Protein AF-A0A1E3LHF9-F1 (afdb_monomer_lite)

Foldseek 3Di:
DDDDDDDPPPDDPQAFDDQPQWTWGWDDDPPDPFIKIFIDHPRHGLDIDRDDDHNVNNVVSNVVSVVVVVVVVVVVVVVVVVVVVVVVVVVVVVVVVVVVVVVVVVVVD

Secondary structure (DSSP, 8-state):
-------SSS----PPEEETTEEEEEEPPTT-SS-EEEEEETTEEEEEESSPPPHHHHHHHHHHHHHHHHHHHHHHHHHHHHHHHHHHHHHHHHHHHHHHHHHHHHS--

pLDDT: mean 84.98, std 14.03, range [45.56, 96.38]

Sequence (109 aa):
MTFATYDPIQQRPTGPTNVGKYVVRGARRPGMPLPIYTISLNGEIVGTQVSQPSKSDCDAALKRHRALNAVHAAKQAAIKSKAAASDAKARATRAKRKAANSGTAQEAA

Radius of gyration: 28.9 Å; chains: 1; bounding box: 59×31×93 Å

Structure (mmCIF, N/CA/C/O backbone):
data_AF-A0A1E3LHF9-F1
#
_entry.id   AF-A0A1E3LHF9-F1
#
loop_
_atom_site.group_PDB
_atom_site.id
_atom_site.type_symbol
_atom_site.label_atom_id
_atom_site.label_alt_id
_atom_site.label_comp_id
_atom_site.label_asym_id
_atom_site.label_entity_id
_atom_site.label_seq_id
_atom_site.pdbx_PDB_ins_code
_atom_site.Cartn_x
_atom_site.Cartn_y
_atom_site.Cartn_z
_atom_site.occupancy
_atom_site.B_iso_or_equiv
_atom_site.auth_seq_id
_atom_site.auth_comp_id
_atom_site.auth_asym_id
_atom_site.auth_atom_id
_atom_site.pdbx_PDB_model_num
ATOM 1 N N . MET A 1 1 ? 15.828 2.887 -49.351 1.00 45.56 1 MET A N 1
ATOM 2 C CA . MET A 1 1 ? 16.434 2.906 -48.003 1.00 45.56 1 MET A CA 1
ATOM 3 C C . MET A 1 1 ? 15.813 4.085 -47.272 1.00 45.56 1 MET A C 1
ATOM 5 O O . MET A 1 1 ? 16.063 5.218 -47.655 1.00 45.56 1 MET A O 1
ATOM 9 N N . THR A 1 2 ? 14.872 3.831 -46.365 1.00 54.03 2 THR A N 1
ATOM 10 C CA . THR A 1 2 ? 14.035 4.877 -45.755 1.00 54.03 2 THR A CA 1
ATOM 11 C C . THR A 1 2 ? 14.675 5.297 -44.438 1.00 54.03 2 THR A C 1
ATOM 13 O O . THR A 1 2 ? 14.720 4.510 -43.497 1.00 54.03 2 THR A O 1
ATOM 16 N N . PHE A 1 3 ? 15.217 6.510 -44.377 1.00 57.62 3 PHE A N 1
ATOM 17 C CA . PHE A 1 3 ? 15.751 7.067 -43.138 1.00 57.62 3 PHE A CA 1
ATOM 18 C C . PHE A 1 3 ? 14.584 7.650 -42.344 1.00 57.62 3 PHE A C 1
ATOM 20 O O . PHE A 1 3 ? 13.978 8.632 -42.763 1.00 57.62 3 PHE A O 1
ATOM 27 N N . ALA A 1 4 ? 14.229 7.017 -41.226 1.00 61.88 4 ALA A N 1
ATOM 28 C CA . ALA A 1 4 ? 13.276 7.601 -40.295 1.00 61.88 4 ALA A CA 1
ATOM 29 C C . ALA A 1 4 ? 13.949 8.797 -39.608 1.00 61.88 4 ALA A C 1
ATOM 31 O O . ALA A 1 4 ? 14.925 8.630 -38.874 1.00 61.88 4 ALA A O 1
ATOM 32 N N . THR A 1 5 ? 13.454 10.003 -39.872 1.00 63.09 5 THR A N 1
ATOM 33 C CA . THR A 1 5 ? 13.888 11.227 -39.201 1.00 63.09 5 THR A CA 1
ATOM 34 C C . THR A 1 5 ? 13.536 11.116 -37.717 1.00 63.09 5 THR A C 1
ATOM 36 O O . THR A 1 5 ? 12.366 11.051 -37.347 1.00 63.09 5 THR A O 1
ATOM 39 N N . TYR A 1 6 ? 14.557 11.023 -36.864 1.00 58.81 6 TYR A N 1
ATOM 40 C CA . TYR A 1 6 ? 14.396 10.945 -35.414 1.00 58.81 6 TYR A CA 1
ATOM 41 C C . TYR A 1 6 ? 13.966 12.312 -34.870 1.00 58.81 6 TYR A C 1
ATOM 43 O O . TYR A 1 6 ? 14.768 13.244 -34.868 1.00 58.81 6 TYR A O 1
ATOM 51 N N . ASP A 1 7 ? 12.720 12.430 -34.407 1.00 67.06 7 ASP A N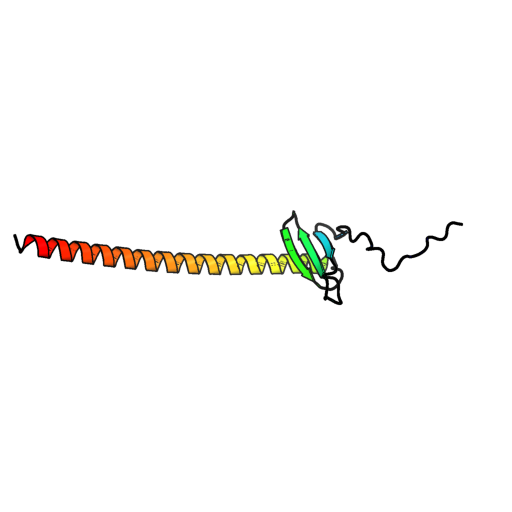 1
ATOM 52 C CA . ASP A 1 7 ? 12.239 13.610 -33.685 1.00 67.06 7 ASP A CA 1
ATOM 53 C C . ASP A 1 7 ? 12.453 13.416 -32.167 1.00 67.06 7 ASP A C 1
ATOM 55 O O . ASP A 1 7 ? 11.781 12.585 -31.549 1.00 67.06 7 ASP A O 1
ATOM 59 N N . PRO A 1 8 ? 13.387 14.151 -31.536 1.00 60.03 8 PRO A N 1
ATOM 60 C CA . PRO A 1 8 ? 13.656 14.044 -30.103 1.00 60.03 8 PRO A CA 1
ATOM 61 C C . PRO A 1 8 ? 12.544 14.632 -29.217 1.00 60.03 8 PRO A C 1
ATOM 63 O O . PRO A 1 8 ? 12.562 14.400 -28.006 1.00 60.03 8 PRO A O 1
ATOM 66 N N . ILE A 1 9 ? 11.601 15.392 -29.787 1.00 63.31 9 ILE A N 1
ATOM 67 C CA . ILE A 1 9 ? 10.478 16.023 -29.078 1.00 63.31 9 ILE A CA 1
ATOM 68 C C . ILE A 1 9 ? 9.233 15.132 -29.123 1.00 63.31 9 ILE A C 1
ATOM 70 O O . ILE A 1 9 ? 8.399 15.207 -28.215 1.00 63.31 9 ILE A O 1
ATOM 74 N N . GLN A 1 10 ? 9.114 14.245 -30.119 1.00 57.72 10 GLN A N 1
ATOM 75 C CA . GLN A 1 10 ? 8.033 13.266 -30.143 1.00 57.72 10 GLN A CA 1
ATOM 76 C C . GLN A 1 10 ? 8.051 12.435 -28.856 1.00 57.72 10 GLN A C 1
ATOM 78 O O . GLN A 1 10 ? 9.010 11.719 -28.549 1.00 57.72 10 GLN A O 1
ATOM 83 N N . GLN A 1 11 ? 6.956 12.527 -28.093 1.00 55.06 11 GLN A N 1
ATOM 84 C CA . GLN A 1 11 ? 6.715 11.648 -26.960 1.00 55.06 11 GLN A CA 1
ATOM 85 C C . GLN A 1 11 ? 6.755 10.213 -27.475 1.00 55.06 11 GLN A C 1
ATOM 87 O O . GLN A 1 11 ? 5.827 9.751 -28.139 1.00 55.06 11 GLN A O 1
ATOM 92 N N . ARG A 1 12 ? 7.848 9.502 -27.174 1.00 56.81 12 ARG A N 1
ATOM 93 C CA . ARG A 1 12 ? 7.910 8.059 -27.397 1.00 56.81 12 ARG A CA 1
ATOM 94 C C . ARG A 1 12 ? 6.661 7.447 -26.765 1.00 56.81 12 ARG A C 1
ATOM 96 O O . ARG A 1 12 ? 6.339 7.840 -25.641 1.00 56.81 12 ARG A O 1
ATOM 103 N N . PRO A 1 13 ? 5.987 6.494 -27.425 1.00 53.78 13 PRO A N 1
ATOM 104 C CA . PRO A 1 13 ? 4.900 5.765 -26.799 1.00 53.78 13 PRO A CA 1
ATOM 105 C C . PRO A 1 13 ? 5.462 5.042 -25.571 1.00 53.78 13 PRO A C 1
ATOM 107 O O . PRO A 1 13 ? 6.033 3.959 -25.666 1.00 53.78 13 PRO A O 1
ATOM 110 N N . THR A 1 14 ? 5.337 5.661 -24.395 1.00 61.47 14 THR A N 1
ATOM 111 C CA . THR A 1 14 ? 5.626 5.054 -23.095 1.00 61.47 14 THR A CA 1
ATOM 112 C C . THR A 1 14 ? 4.446 4.162 -22.744 1.00 61.47 14 THR A C 1
ATOM 114 O O . THR A 1 14 ? 3.696 4.410 -21.798 1.00 61.47 14 THR A O 1
ATOM 117 N N . GLY A 1 15 ? 4.222 3.164 -23.597 1.00 66.56 15 GLY A N 1
ATOM 118 C CA . GLY A 1 15 ? 3.224 2.141 -23.372 1.00 66.56 15 GLY A CA 1
ATOM 119 C C . GLY A 1 15 ? 3.551 1.367 -22.094 1.00 66.56 15 GLY A C 1
ATOM 120 O O . GLY A 1 15 ? 4.710 1.321 -21.672 1.00 66.56 15 GLY A O 1
ATOM 121 N N . PRO A 1 16 ? 2.542 0.772 -21.445 1.00 80.19 16 PRO A N 1
ATOM 122 C CA . PRO A 1 16 ? 2.790 -0.155 -20.355 1.00 80.19 16 PRO A CA 1
ATOM 123 C C . PRO A 1 16 ? 3.711 -1.290 -20.827 1.00 80.19 16 PRO A C 1
ATOM 125 O O . PRO A 1 16 ? 3.383 -2.006 -21.770 1.00 80.19 16 PRO A O 1
ATOM 128 N N . THR A 1 17 ? 4.843 -1.470 -20.151 1.00 85.88 17 THR A N 1
ATOM 129 C CA . THR A 1 17 ? 5.743 -2.605 -20.364 1.00 85.88 17 THR A CA 1
ATOM 130 C C . THR A 1 17 ? 5.383 -3.711 -19.387 1.00 85.88 17 THR A C 1
ATOM 132 O O . THR A 1 17 ? 5.303 -3.481 -18.180 1.00 85.88 17 THR A O 1
ATOM 135 N N . ASN A 1 18 ? 5.211 -4.930 -19.889 1.00 90.19 18 ASN A N 1
ATOM 136 C CA . ASN A 1 18 ? 5.015 -6.093 -19.034 1.00 90.19 18 ASN A CA 1
ATOM 137 C C . ASN A 1 18 ? 6.370 -6.618 -18.551 1.00 90.19 18 ASN A C 1
ATOM 139 O O . ASN A 1 18 ? 7.213 -7.022 -19.348 1.00 90.19 18 ASN A O 1
ATOM 143 N N . VAL A 1 19 ? 6.570 -6.631 -17.236 1.00 89.38 19 VAL A N 1
ATOM 144 C CA . VAL A 1 19 ? 7.733 -7.233 -16.579 1.00 89.38 19 VAL A CA 1
ATOM 145 C C . VAL A 1 19 ? 7.252 -8.482 -15.846 1.00 89.38 19 VAL A C 1
ATOM 147 O O . VAL A 1 19 ? 6.815 -8.440 -14.695 1.00 89.38 19 VAL A O 1
ATOM 150 N N . GLY A 1 20 ? 7.273 -9.621 -16.542 1.00 89.69 20 GLY A N 1
ATOM 151 C CA . GLY A 1 20 ? 6.657 -10.854 -16.050 1.00 89.69 20 GLY A CA 1
ATOM 152 C C . GLY A 1 20 ? 5.150 -10.672 -15.844 1.00 89.69 20 GLY A C 1
ATOM 153 O O . GLY A 1 20 ? 4.424 -10.441 -16.801 1.00 89.69 20 GLY A O 1
ATOM 154 N N . LYS A 1 21 ? 4.692 -10.759 -14.589 1.00 93.19 21 LYS A N 1
ATOM 155 C CA . LYS A 1 21 ? 3.280 -10.555 -14.205 1.00 93.19 21 LYS A CA 1
ATOM 156 C C . LYS A 1 21 ? 2.914 -9.096 -13.905 1.00 93.19 21 LYS A C 1
ATOM 158 O O . LYS A 1 21 ? 1.759 -8.809 -13.612 1.00 93.19 21 LYS A O 1
ATOM 163 N N . TYR A 1 22 ? 3.896 -8.197 -13.891 1.00 94.75 22 TYR A N 1
ATOM 164 C CA . TYR A 1 22 ? 3.706 -6.803 -13.507 1.00 94.75 22 TYR A CA 1
ATOM 165 C C . TYR A 1 22 ? 3.553 -5.919 -14.736 1.00 94.75 22 TYR A C 1
ATOM 167 O O . TYR A 1 22 ? 4.250 -6.101 -15.731 1.00 94.75 22 TYR A O 1
ATOM 175 N N . VAL A 1 23 ? 2.690 -4.919 -14.630 1.00 93.38 23 VAL A N 1
ATOM 176 C CA . VAL A 1 23 ? 2.526 -3.864 -15.625 1.00 93.38 23 VAL A CA 1
ATOM 177 C C . VAL A 1 23 ? 3.277 -2.633 -15.134 1.00 93.38 23 VAL A C 1
ATOM 179 O O . VAL A 1 23 ? 2.959 -2.082 -14.078 1.00 93.38 23 VAL A O 1
ATOM 182 N N . VAL A 1 24 ? 4.272 -2.194 -15.899 1.00 92.19 24 VAL A N 1
ATOM 183 C CA . VAL A 1 24 ? 5.116 -1.041 -15.582 1.00 92.19 24 VAL A CA 1
ATOM 184 C C . VAL A 1 24 ? 4.781 0.101 -16.525 1.00 92.19 24 VAL A C 1
ATOM 186 O O . VAL A 1 24 ? 4.901 -0.034 -17.738 1.00 92.19 24 VAL A O 1
ATOM 189 N N . ARG A 1 25 ? 4.383 1.248 -15.978 1.00 90.44 25 ARG A N 1
ATOM 190 C CA . ARG A 1 25 ? 4.097 2.459 -16.756 1.00 90.44 25 ARG A CA 1
ATOM 191 C C . ARG A 1 25 ? 5.128 3.525 -16.439 1.00 90.44 25 ARG A C 1
ATOM 193 O O . ARG A 1 25 ? 5.206 3.977 -15.303 1.00 90.44 25 ARG A O 1
ATOM 200 N N . GLY A 1 26 ? 5.914 3.913 -17.438 1.00 87.06 26 GLY A N 1
ATOM 201 C CA . GLY A 1 26 ? 6.801 5.066 -17.340 1.00 87.06 26 GLY A CA 1
ATOM 202 C C . GLY A 1 26 ? 6.041 6.341 -17.682 1.00 87.06 26 GLY A C 1
ATOM 203 O O . GLY A 1 26 ? 5.427 6.420 -18.741 1.00 87.06 26 GLY A O 1
ATOM 204 N N . ALA A 1 27 ? 6.093 7.342 -16.811 1.00 81.75 27 ALA A N 1
ATOM 205 C CA . ALA A 1 27 ? 5.573 8.671 -17.099 1.00 81.75 27 ALA A CA 1
ATOM 206 C C . ALA A 1 27 ? 6.622 9.724 -16.744 1.00 81.75 27 ALA A C 1
ATOM 208 O O . ALA A 1 27 ? 7.211 9.706 -15.659 1.00 81.75 27 ALA A O 1
ATOM 209 N N . ARG A 1 28 ? 6.847 10.672 -17.656 1.00 79.62 28 ARG A N 1
ATOM 210 C CA . ARG A 1 28 ? 7.575 11.901 -17.331 1.00 79.62 28 ARG A CA 1
ATOM 211 C C . ARG A 1 28 ? 6.591 12.880 -16.710 1.00 79.62 28 ARG A C 1
ATOM 213 O O . ARG A 1 28 ? 5.545 13.153 -17.295 1.00 79.62 28 ARG A O 1
ATOM 220 N N . ARG A 1 29 ? 6.912 13.395 -15.524 1.00 79.62 29 ARG A N 1
ATOM 221 C CA . ARG A 1 29 ? 6.133 14.467 -14.898 1.00 79.62 29 ARG A CA 1
ATOM 222 C C . ARG A 1 29 ? 6.738 15.824 -15.270 1.00 79.62 29 ARG A C 1
ATOM 224 O O . ARG A 1 29 ? 7.962 15.945 -15.228 1.00 79.62 29 ARG A O 1
ATOM 231 N N . PRO A 1 30 ? 5.921 16.838 -15.606 1.00 80.75 30 PRO A N 1
ATOM 232 C CA . PRO A 1 30 ? 6.415 18.199 -15.794 1.00 80.75 30 PRO A CA 1
ATOM 233 C C . PRO A 1 30 ? 7.215 18.661 -14.568 1.00 80.75 30 PRO A C 1
ATOM 235 O O . PRO A 1 30 ? 6.793 18.430 -13.436 1.00 80.75 30 PRO A O 1
ATOM 238 N N . GLY A 1 31 ? 8.385 19.265 -14.789 1.00 82.44 31 GLY A N 1
ATOM 239 C CA . GLY A 1 31 ? 9.270 19.744 -13.718 1.00 82.44 31 GLY A CA 1
ATOM 240 C C . GLY A 1 31 ? 10.125 18.672 -13.025 1.00 82.44 31 GLY A C 1
ATOM 241 O O . GLY A 1 31 ? 10.962 19.022 -12.200 1.00 82.44 31 GLY A O 1
ATOM 242 N N . MET A 1 32 ? 9.969 17.386 -13.362 1.00 78.94 32 MET A N 1
ATOM 243 C CA . MET A 1 32 ? 10.846 16.315 -12.876 1.00 78.94 32 MET A CA 1
ATOM 244 C C . MET A 1 32 ? 11.883 15.947 -13.945 1.00 78.94 32 MET A C 1
ATOM 246 O O . MET A 1 32 ? 11.499 15.595 -15.064 1.00 78.94 32 MET A O 1
ATOM 250 N N . PRO A 1 33 ? 13.189 15.962 -13.620 1.00 83.69 33 PRO A N 1
ATOM 251 C CA . PRO A 1 33 ? 14.236 15.624 -14.584 1.00 83.69 33 PRO A CA 1
ATOM 252 C C . PRO A 1 33 ? 14.238 14.135 -14.955 1.00 83.69 33 PRO A C 1
ATOM 254 O O . PRO A 1 33 ? 14.702 13.764 -16.033 1.00 83.69 33 PRO A O 1
ATOM 257 N N . LEU A 1 34 ? 13.714 13.274 -14.077 1.00 81.88 34 LEU A N 1
ATOM 258 C CA . LEU A 1 34 ? 13.728 11.825 -14.243 1.00 81.88 34 LEU A CA 1
ATOM 259 C C . LEU A 1 34 ? 12.305 11.271 -14.427 1.00 81.88 34 LEU A C 1
ATOM 261 O O . LEU A 1 34 ? 11.360 11.771 -13.809 1.00 81.88 34 LEU A O 1
ATOM 265 N N . PRO A 1 35 ? 12.129 10.230 -15.263 1.00 84.62 35 PRO A N 1
ATOM 266 C CA . PRO A 1 35 ? 10.854 9.537 -15.373 1.00 84.62 35 PRO A CA 1
ATOM 267 C C . PRO A 1 35 ? 10.524 8.804 -14.069 1.00 84.62 35 PRO A C 1
ATOM 269 O O . PRO A 1 35 ? 11.411 8.371 -13.337 1.00 84.62 35 PRO A O 1
ATOM 272 N N . ILE A 1 36 ? 9.233 8.630 -13.802 1.00 90.19 36 ILE A N 1
ATOM 273 C CA . ILE A 1 36 ? 8.751 7.772 -12.720 1.00 90.19 36 ILE A CA 1
ATOM 274 C C . ILE A 1 36 ? 8.071 6.563 -13.348 1.00 90.19 36 ILE A C 1
ATOM 276 O O . ILE A 1 36 ? 7.171 6.698 -14.178 1.00 90.19 36 ILE A O 1
ATOM 280 N N . TYR A 1 37 ? 8.500 5.382 -12.925 1.00 92.06 37 TYR A N 1
ATOM 281 C CA . TYR A 1 37 ? 7.915 4.105 -13.283 1.00 92.06 37 TYR A CA 1
ATOM 282 C C . TYR A 1 37 ? 6.952 3.662 -12.196 1.00 92.06 37 TYR A C 1
ATOM 284 O O . TYR A 1 37 ? 7.336 3.480 -11.042 1.00 92.06 37 TYR A O 1
ATOM 292 N N . THR A 1 38 ? 5.696 3.476 -12.574 1.00 93.69 38 THR A N 1
ATOM 293 C CA . THR A 1 38 ? 4.648 2.914 -11.727 1.00 93.69 38 THR A CA 1
ATOM 294 C C . THR A 1 38 ? 4.548 1.421 -11.986 1.00 93.69 38 THR A C 1
ATOM 296 O O . THR A 1 38 ? 4.324 1.006 -13.120 1.00 93.69 38 THR A O 1
ATOM 299 N N . ILE A 1 39 ? 4.702 0.620 -10.936 1.00 95.56 39 ILE A N 1
ATOM 300 C CA . ILE A 1 39 ? 4.595 -0.838 -10.973 1.00 95.56 39 ILE A CA 1
ATOM 301 C C . ILE A 1 39 ? 3.192 -1.207 -10.514 1.00 95.56 39 ILE A C 1
ATOM 303 O O . ILE A 1 39 ? 2.763 -0.807 -9.431 1.00 95.56 39 ILE A O 1
ATOM 307 N N . SER A 1 40 ? 2.484 -1.986 -11.324 1.00 94.94 40 SER A N 1
ATOM 308 C CA . SER A 1 40 ? 1.126 -2.428 -11.029 1.00 94.94 40 SER A CA 1
ATOM 309 C C . SER A 1 40 ? 0.952 -3.932 -11.214 1.00 94.94 40 SER A C 1
ATOM 311 O O . SER A 1 40 ? 1.599 -4.550 -12.059 1.00 94.94 40 SER A O 1
ATOM 313 N N . LEU A 1 41 ? 0.089 -4.531 -10.397 1.00 94.88 41 LEU A N 1
ATOM 314 C CA . LEU A 1 41 ? -0.306 -5.935 -10.473 1.00 94.88 41 LEU A CA 1
ATOM 315 C C . LEU A 1 41 ? -1.829 -6.003 -10.361 1.00 94.88 41 LEU A C 1
ATOM 317 O O . LEU A 1 41 ? -2.390 -5.481 -9.405 1.00 94.88 41 LEU A O 1
ATOM 321 N N . ASN A 1 42 ? -2.497 -6.632 -11.331 1.00 91.94 42 ASN A N 1
ATOM 322 C CA . ASN A 1 42 ? -3.963 -6.761 -11.366 1.00 91.94 42 ASN A CA 1
ATOM 323 C C . ASN A 1 42 ? -4.716 -5.419 -11.223 1.00 91.94 42 ASN A C 1
ATOM 325 O O . ASN A 1 42 ? -5.776 -5.356 -10.610 1.00 91.94 42 ASN A O 1
ATOM 329 N N . GLY A 1 43 ? -4.155 -4.335 -11.769 1.00 89.38 43 GLY A N 1
ATOM 330 C CA . GLY A 1 43 ? -4.734 -2.988 -11.687 1.00 89.38 43 GLY A CA 1
ATOM 331 C C . GLY A 1 43 ? -4.397 -2.207 -10.410 1.00 89.38 43 GLY A C 1
ATOM 332 O O . GLY A 1 43 ? -4.666 -1.011 -10.356 1.00 89.38 43 GLY A O 1
ATOM 333 N N . GLU A 1 44 ? -3.755 -2.827 -9.419 1.00 93.44 44 GLU A N 1
ATOM 334 C CA . GLU A 1 44 ? -3.312 -2.160 -8.191 1.00 93.44 44 GLU A CA 1
ATOM 335 C C . GLU A 1 44 ? -1.868 -1.665 -8.326 1.00 93.44 44 GLU A C 1
ATOM 337 O O . GLU A 1 44 ? -0.998 -2.391 -8.811 1.00 93.44 44 GLU A O 1
ATOM 342 N N . ILE A 1 45 ? -1.591 -0.433 -7.890 1.00 94.12 45 ILE A N 1
ATOM 343 C CA . ILE A 1 45 ? -0.234 0.124 -7.869 1.00 94.12 45 ILE A CA 1
ATOM 344 C C . ILE A 1 45 ? 0.502 -0.424 -6.648 1.00 94.12 45 ILE A C 1
ATOM 346 O O . ILE A 1 45 ? 0.185 -0.075 -5.518 1.00 94.12 45 ILE A O 1
ATOM 350 N N . VAL A 1 46 ? 1.527 -1.240 -6.885 1.00 95.81 46 VAL A N 1
ATOM 351 C CA . VAL A 1 46 ? 2.322 -1.876 -5.823 1.00 95.81 46 VAL A CA 1
ATOM 352 C C . VAL A 1 46 ? 3.603 -1.107 -5.503 1.00 95.81 46 VAL A C 1
ATOM 354 O O . VAL A 1 46 ? 4.264 -1.383 -4.506 1.00 95.81 46 VAL A O 1
ATOM 357 N N . GLY A 1 47 ? 3.987 -0.140 -6.335 1.00 93.81 47 GLY A N 1
ATOM 358 C CA . GLY A 1 47 ? 5.137 0.709 -6.054 1.00 93.81 47 GLY A CA 1
ATOM 359 C C . GLY A 1 47 ? 5.485 1.661 -7.186 1.00 93.81 47 GLY A C 1
ATOM 360 O O . GLY A 1 47 ? 4.943 1.587 -8.289 1.00 93.81 47 GLY A O 1
ATOM 361 N N . THR A 1 48 ? 6.422 2.559 -6.901 1.00 93.44 48 THR A N 1
ATOM 362 C CA . THR A 1 48 ? 6.968 3.506 -7.873 1.00 93.44 48 THR A CA 1
ATOM 363 C C . THR A 1 48 ? 8.473 3.635 -7.704 1.00 93.44 48 THR A C 1
ATOM 365 O O . THR A 1 48 ? 8.959 3.619 -6.573 1.00 93.44 48 THR A O 1
ATOM 368 N N . GLN A 1 49 ? 9.205 3.824 -8.799 1.00 91.50 49 GLN A N 1
ATOM 369 C CA . GLN A 1 49 ? 10.645 4.082 -8.763 1.00 91.50 49 GLN A CA 1
ATOM 370 C C . GLN A 1 49 ? 11.116 4.907 -9.962 1.00 91.50 49 GLN A C 1
ATOM 372 O O . GLN A 1 49 ? 10.384 5.087 -10.927 1.00 91.50 49 GLN A O 1
ATOM 377 N N . VAL A 1 50 ? 12.337 5.432 -9.885 1.00 88.50 50 VAL A N 1
ATOM 378 C CA . VAL A 1 50 ? 12.888 6.377 -10.871 1.00 88.50 50 VAL A CA 1
ATOM 379 C C . VAL A 1 50 ? 13.606 5.669 -12.029 1.00 88.50 50 VAL A C 1
ATOM 381 O O . VAL A 1 50 ? 13.618 6.149 -13.159 1.00 88.50 50 VAL A O 1
ATOM 384 N N . SER A 1 51 ? 14.180 4.495 -11.774 1.00 87.31 51 SER A N 1
ATOM 385 C CA . SER A 1 51 ? 14.819 3.650 -12.786 1.00 87.31 51 SER A CA 1
ATOM 386 C C . SER A 1 51 ? 13.844 2.623 -13.361 1.00 87.31 51 SER A C 1
ATOM 388 O O . SER A 1 51 ? 12.885 2.227 -12.694 1.00 87.31 51 SER A O 1
ATOM 390 N N . GLN A 1 52 ? 14.105 2.154 -14.586 1.00 87.56 52 GLN A N 1
ATOM 391 C CA . GLN A 1 52 ? 13.333 1.065 -15.189 1.00 87.56 52 GLN A CA 1
ATOM 392 C C . GLN A 1 52 ? 13.425 -0.182 -14.286 1.00 87.56 52 GLN A C 1
ATOM 394 O O . GLN A 1 52 ? 14.533 -0.670 -14.058 1.00 87.56 52 GLN A O 1
ATOM 399 N N . PRO A 1 53 ? 12.302 -0.700 -13.760 1.00 91.31 53 PRO A N 1
ATOM 400 C CA . PRO A 1 53 ? 12.320 -1.832 -12.843 1.00 91.31 53 PRO A CA 1
ATOM 401 C C . PRO A 1 53 ? 12.647 -3.143 -13.544 1.00 91.31 53 PRO A C 1
ATOM 403 O O . PRO A 1 53 ? 12.101 -3.470 -14.600 1.00 91.31 53 PRO A O 1
ATOM 406 N N . SER A 1 54 ? 13.486 -3.933 -12.886 1.00 93.00 54 SER A N 1
ATOM 407 C CA . SER A 1 54 ? 13.649 -5.353 -13.164 1.00 93.00 54 SER A CA 1
ATOM 408 C C . SER A 1 54 ? 12.517 -6.174 -12.530 1.00 93.00 54 SER A C 1
ATOM 410 O O . SER A 1 54 ? 11.710 -5.683 -11.732 1.00 93.00 54 SER A O 1
ATOM 412 N N . LYS A 1 55 ? 12.468 -7.473 -12.845 1.00 93.44 55 LYS A N 1
ATOM 413 C CA . LYS A 1 55 ? 11.523 -8.404 -12.212 1.00 93.44 55 LYS A CA 1
ATOM 414 C C . LYS A 1 55 ? 11.724 -8.481 -10.692 1.00 93.44 55 LYS A C 1
ATOM 416 O O . LYS A 1 55 ? 10.741 -8.466 -9.954 1.00 93.44 55 LYS A O 1
ATOM 421 N N . SER A 1 56 ? 12.976 -8.507 -10.229 1.00 94.38 56 SER A N 1
ATOM 422 C CA . SER A 1 56 ? 13.307 -8.521 -8.799 1.00 94.38 56 SER A CA 1
ATOM 423 C C . SER A 1 56 ? 12.853 -7.252 -8.085 1.00 94.38 56 SER A C 1
ATOM 425 O O . SER A 1 56 ? 12.352 -7.341 -6.965 1.00 94.38 56 SER A O 1
ATOM 427 N N . ASP A 1 57 ? 12.953 -6.091 -8.739 1.00 94.25 57 ASP A N 1
ATOM 428 C CA . ASP A 1 57 ? 12.469 -4.828 -8.172 1.00 94.25 57 ASP A CA 1
ATOM 429 C C . ASP A 1 57 ? 10.949 -4.847 -8.004 1.00 94.25 57 ASP A C 1
ATOM 431 O O . ASP A 1 57 ? 10.428 -4.435 -6.967 1.00 94.25 57 ASP A O 1
ATOM 435 N N . CYS A 1 58 ? 10.229 -5.399 -8.985 1.00 94.31 58 CYS A N 1
ATOM 436 C CA . CYS A 1 58 ? 8.778 -5.543 -8.910 1.00 94.31 58 CYS A CA 1
ATOM 437 C C . CYS A 1 58 ? 8.348 -6.497 -7.782 1.00 94.31 58 CYS A C 1
ATOM 439 O O . CYS A 1 58 ? 7.421 -6.191 -7.030 1.00 94.31 58 CYS A O 1
ATOM 441 N N . ASP A 1 59 ? 9.041 -7.628 -7.615 1.00 96.38 59 ASP A N 1
ATOM 442 C CA . ASP A 1 59 ? 8.777 -8.564 -6.516 1.00 96.38 59 ASP A CA 1
ATOM 443 C C . ASP A 1 59 ? 9.084 -7.942 -5.145 1.00 96.38 59 ASP A C 1
ATOM 445 O O . ASP A 1 59 ? 8.333 -8.135 -4.183 1.00 96.38 59 ASP A O 1
ATOM 449 N N . ALA A 1 60 ? 10.158 -7.156 -5.047 1.00 96.12 60 ALA A N 1
ATOM 450 C CA . ALA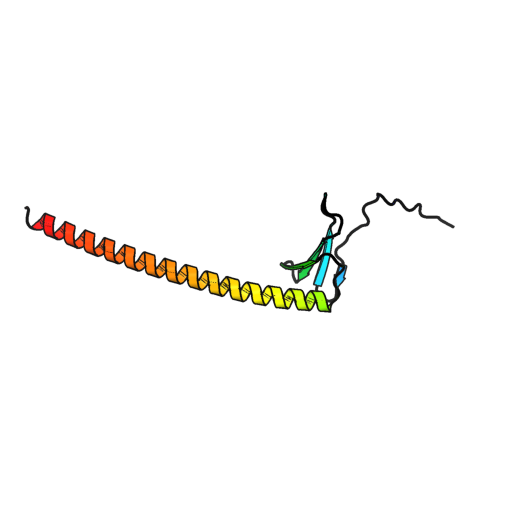 A 1 60 ? 10.488 -6.410 -3.839 1.00 96.12 60 ALA A CA 1
ATOM 451 C C . ALA A 1 60 ? 9.439 -5.329 -3.532 1.00 96.12 60 ALA A C 1
ATOM 453 O O . ALA A 1 60 ? 9.021 -5.198 -2.378 1.00 96.12 60 ALA A O 1
ATOM 454 N N . ALA A 1 61 ? 8.969 -4.597 -4.547 1.00 95.44 61 ALA A N 1
ATOM 455 C CA . ALA A 1 61 ? 7.903 -3.609 -4.412 1.00 95.44 61 ALA A CA 1
ATOM 456 C C . ALA A 1 61 ? 6.615 -4.250 -3.876 1.00 95.44 61 ALA A C 1
ATOM 458 O O . ALA A 1 61 ? 6.065 -3.775 -2.886 1.00 95.44 61 ALA A O 1
ATOM 459 N N . LEU A 1 62 ? 6.201 -5.398 -4.425 1.00 96.00 62 LEU A N 1
ATOM 460 C CA . LEU A 1 62 ? 5.036 -6.138 -3.932 1.00 96.00 62 LEU A CA 1
ATOM 461 C C . LEU A 1 62 ? 5.192 -6.577 -2.468 1.00 96.00 62 LEU A C 1
ATOM 463 O O . LEU A 1 62 ? 4.250 -6.457 -1.682 1.00 96.00 62 LEU A O 1
ATOM 467 N N . LYS A 1 63 ? 6.370 -7.084 -2.079 1.00 96.12 63 LYS A N 1
ATOM 468 C CA . LYS A 1 63 ? 6.643 -7.466 -0.682 1.00 96.12 63 LYS A CA 1
ATOM 469 C C . LYS A 1 63 ? 6.508 -6.266 0.259 1.00 96.12 63 LYS A C 1
ATOM 471 O O . LYS A 1 63 ? 5.843 -6.377 1.288 1.00 96.12 63 LYS A O 1
ATOM 476 N N . ARG A 1 64 ? 7.083 -5.116 -0.112 1.00 95.19 64 ARG A N 1
ATOM 477 C CA . ARG A 1 64 ? 6.977 -3.863 0.656 1.00 95.19 64 ARG A CA 1
ATOM 478 C C . ARG A 1 64 ? 5.532 -3.381 0.744 1.00 95.19 64 ARG A C 1
ATOM 480 O O . ARG A 1 64 ? 5.075 -3.054 1.832 1.00 95.19 64 ARG A O 1
ATOM 487 N N . HIS A 1 65 ? 4.802 -3.407 -0.367 1.00 95.81 65 HIS A N 1
ATOM 488 C CA . HIS A 1 65 ? 3.394 -3.022 -0.425 1.00 95.81 65 HIS A CA 1
ATOM 489 C C . HIS A 1 65 ? 2.529 -3.855 0.528 1.00 95.81 65 HIS A C 1
ATOM 491 O O . HIS A 1 65 ? 1.779 -3.313 1.335 1.00 95.81 65 HIS A O 1
ATOM 497 N N . ARG A 1 66 ? 2.702 -5.182 0.522 1.00 94.88 66 ARG A N 1
ATOM 498 C CA . ARG A 1 66 ? 1.995 -6.082 1.448 1.00 94.88 66 ARG A CA 1
ATOM 499 C C . ARG A 1 66 ? 2.334 -5.803 2.910 1.00 94.88 66 ARG A C 1
ATOM 501 O O . ARG A 1 66 ? 1.433 -5.780 3.744 1.00 94.88 66 ARG A O 1
ATOM 508 N N . ALA A 1 67 ? 3.610 -5.572 3.216 1.00 95.62 67 ALA A N 1
ATOM 509 C CA . ALA A 1 67 ? 4.037 -5.235 4.570 1.00 95.62 67 ALA A CA 1
ATOM 510 C C . ALA A 1 67 ? 3.410 -3.914 5.047 1.00 95.62 67 ALA A C 1
ATOM 512 O O . ALA A 1 67 ? 2.883 -3.847 6.157 1.00 95.62 67 ALA A O 1
ATOM 513 N N . LEU A 1 68 ? 3.393 -2.887 4.193 1.00 94.38 68 LEU A N 1
ATOM 514 C CA . LEU A 1 68 ? 2.745 -1.610 4.494 1.00 94.38 68 LEU A CA 1
ATOM 515 C C . LEU A 1 68 ? 1.240 -1.783 4.714 1.00 94.38 68 L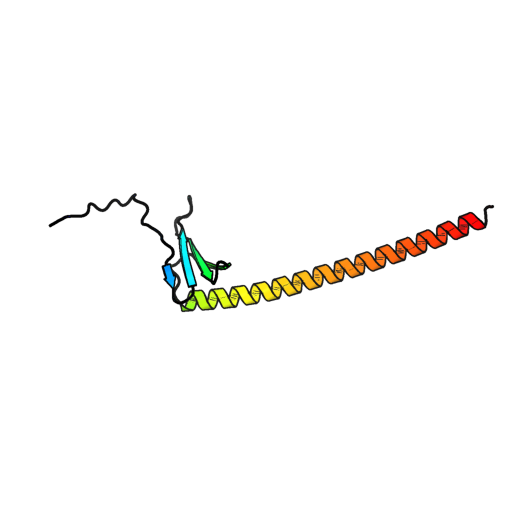EU A C 1
ATOM 517 O O . LEU A 1 68 ? 0.718 -1.275 5.704 1.00 94.38 68 LEU A O 1
ATOM 521 N N . ASN A 1 69 ? 0.552 -2.554 3.871 1.00 93.94 69 ASN A N 1
ATOM 522 C CA . ASN A 1 69 ? -0.880 -2.814 4.033 1.00 93.94 69 ASN A CA 1
ATOM 523 C C . ASN A 1 69 ? -1.197 -3.518 5.356 1.00 93.94 69 ASN A C 1
ATOM 525 O O . ASN A 1 69 ? -2.153 -3.138 6.031 1.00 93.94 69 ASN A O 1
ATOM 529 N N . ALA A 1 70 ? -0.370 -4.479 5.776 1.00 93.44 70 ALA A N 1
ATOM 530 C CA . ALA A 1 70 ? -0.519 -5.123 7.079 1.00 93.44 70 ALA A CA 1
ATOM 531 C C . ALA A 1 70 ? -0.357 -4.119 8.236 1.00 93.44 70 ALA A C 1
ATOM 533 O O . ALA A 1 70 ? -1.172 -4.091 9.160 1.00 93.44 70 ALA A O 1
ATOM 534 N N . VAL A 1 71 ? 0.645 -3.236 8.159 1.00 94.69 71 VAL A N 1
ATOM 535 C CA . VAL A 1 71 ? 0.859 -2.174 9.156 1.00 94.69 71 VAL A CA 1
ATOM 536 C C . VAL A 1 71 ? -0.310 -1.186 9.179 1.00 94.69 71 VAL A C 1
ATOM 538 O O . VAL A 1 71 ? -0.773 -0.802 10.255 1.00 94.69 71 VAL A O 1
ATOM 541 N N . HIS A 1 72 ? -0.819 -0.778 8.017 1.00 93.31 72 HIS A N 1
ATOM 542 C CA . HIS A 1 72 ? -1.970 0.118 7.922 1.00 93.31 72 HIS A CA 1
ATOM 543 C C . HIS A 1 72 ? -3.235 -0.523 8.491 1.00 93.31 72 HIS A C 1
ATOM 545 O O . HIS A 1 72 ? -3.936 0.126 9.267 1.00 93.31 72 HIS A O 1
ATOM 551 N N . ALA A 1 73 ? -3.495 -1.795 8.187 1.00 94.38 73 ALA A N 1
ATOM 552 C CA . ALA A 1 73 ? -4.621 -2.535 8.746 1.00 94.38 73 ALA A CA 1
ATOM 553 C C . ALA A 1 73 ? -4.541 -2.614 10.279 1.00 94.38 73 ALA A C 1
ATOM 555 O O . ALA A 1 73 ? -5.522 -2.312 10.960 1.00 94.38 73 ALA A O 1
ATOM 556 N N . ALA A 1 74 ? -3.363 -2.921 10.831 1.00 94.06 74 ALA A N 1
ATOM 557 C CA . ALA A 1 74 ? -3.148 -2.959 12.276 1.00 94.06 74 ALA A CA 1
ATOM 558 C C . ALA A 1 74 ? -3.372 -1.586 12.935 1.00 94.06 74 ALA A C 1
ATOM 560 O O . ALA A 1 74 ? -4.072 -1.482 13.945 1.00 94.06 74 ALA A O 1
ATOM 561 N N . LYS A 1 75 ? -2.844 -0.508 12.338 1.00 94.62 75 LYS A N 1
ATOM 562 C CA . LYS A 1 75 ? -3.076 0.865 12.819 1.00 94.62 75 LYS A CA 1
ATOM 563 C C . LYS A 1 75 ? -4.560 1.229 12.796 1.00 94.62 75 LYS A C 1
ATOM 565 O O . LYS A 1 75 ? -5.064 1.778 13.771 1.00 94.62 75 LYS A O 1
ATOM 570 N N . GLN A 1 76 ? -5.267 0.896 11.719 1.00 94.88 76 GLN A N 1
ATOM 571 C CA . GLN A 1 76 ? -6.702 1.157 11.599 1.00 94.88 76 GLN A CA 1
ATOM 572 C C . GLN A 1 76 ? -7.517 0.365 12.626 1.00 94.88 76 GLN A C 1
ATOM 574 O O . GLN A 1 76 ? -8.423 0.922 13.243 1.00 94.88 76 GLN A O 1
ATOM 579 N N . ALA A 1 77 ? -7.172 -0.900 12.875 1.00 94.50 77 ALA A N 1
ATOM 580 C CA . ALA A 1 77 ? -7.804 -1.698 13.923 1.00 94.50 77 ALA A CA 1
ATOM 581 C C . ALA A 1 77 ? -7.606 -1.071 15.315 1.00 94.50 77 ALA A C 1
ATOM 583 O O . ALA A 1 77 ? -8.563 -0.957 16.080 1.00 94.50 77 ALA A O 1
ATOM 584 N N . ALA A 1 78 ? -6.396 -0.587 15.616 1.00 94.25 78 ALA A N 1
ATOM 585 C CA . ALA A 1 78 ? -6.099 0.092 16.877 1.00 94.25 78 ALA A CA 1
ATOM 586 C C . ALA A 1 78 ? -6.840 1.433 17.032 1.00 94.25 78 ALA A C 1
ATOM 588 O O . ALA A 1 78 ? -7.273 1.784 18.128 1.00 94.25 78 ALA A O 1
ATOM 589 N N . ILE A 1 79 ? -7.002 2.197 15.949 1.00 95.31 79 ILE A N 1
ATOM 590 C CA . ILE A 1 79 ? -7.793 3.436 15.965 1.00 95.31 79 ILE A CA 1
ATOM 591 C C . ILE A 1 79 ? -9.266 3.113 16.230 1.00 95.31 79 ILE A C 1
ATOM 593 O O . ILE A 1 79 ? -9.878 3.717 17.111 1.00 95.31 79 ILE A O 1
ATOM 597 N N . LYS A 1 80 ? -9.822 2.121 15.524 1.00 95.25 80 LYS A N 1
ATOM 598 C CA . LYS A 1 80 ? -11.217 1.693 15.692 1.00 95.25 80 LYS A CA 1
ATOM 599 C C . LYS A 1 80 ? -11.502 1.187 17.106 1.00 95.25 80 LYS A C 1
ATOM 601 O O . LYS A 1 80 ? -12.529 1.549 17.674 1.00 95.25 80 LYS A O 1
ATOM 606 N N . SER A 1 81 ? -10.600 0.404 17.699 1.00 94.00 81 SER A N 1
ATOM 607 C CA . SER A 1 81 ? -10.782 -0.100 19.067 1.00 94.00 81 SER A CA 1
ATOM 608 C C . SER A 1 81 ? -10.758 1.025 20.105 1.00 94.00 81 SER A C 1
ATOM 610 O O . SER A 1 81 ? -11.604 1.057 20.998 1.00 94.00 81 SER A O 1
ATOM 612 N N . LYS A 1 82 ? -9.850 1.999 19.956 1.00 94.50 82 LYS A N 1
ATOM 613 C CA . LYS A 1 82 ? -9.806 3.190 20.818 1.00 94.50 82 LYS A CA 1
ATOM 614 C C . LYS A 1 82 ? -11.068 4.041 20.687 1.00 94.50 82 LYS A C 1
ATOM 616 O O . LYS A 1 82 ? -11.610 4.465 21.706 1.00 94.50 82 LYS A O 1
ATOM 621 N N . ALA A 1 83 ? -11.546 4.261 19.462 1.00 95.12 83 ALA A N 1
ATOM 622 C CA . ALA A 1 83 ? -12.785 4.994 19.213 1.00 95.12 83 ALA A CA 1
ATOM 623 C C . ALA A 1 83 ? -13.985 4.302 19.881 1.00 95.12 83 ALA A C 1
ATOM 625 O O . ALA A 1 83 ? -14.691 4.928 20.667 1.00 95.12 83 ALA A O 1
ATOM 626 N N . ALA A 1 84 ? -14.139 2.988 19.684 1.00 94.50 84 ALA A N 1
ATOM 627 C CA . ALA A 1 84 ? -15.215 2.211 20.299 1.00 94.50 84 ALA A CA 1
ATOM 628 C C . ALA A 1 84 ? -15.178 2.249 21.839 1.00 94.50 84 ALA A C 1
ATOM 630 O O . ALA A 1 84 ? -16.216 2.387 22.487 1.00 94.50 84 ALA A O 1
ATOM 631 N N . ALA A 1 85 ? -13.986 2.174 22.440 1.00 94.31 85 ALA A N 1
ATOM 632 C CA . ALA A 1 85 ? -13.827 2.283 23.888 1.00 94.31 85 ALA A CA 1
ATOM 633 C C . ALA A 1 85 ? -14.209 3.679 24.412 1.00 94.31 85 ALA A C 1
ATOM 635 O O . ALA A 1 85 ? -14.828 3.796 25.473 1.00 94.31 85 ALA A O 1
ATOM 636 N N . SER A 1 86 ? -13.855 4.735 23.674 1.00 93.81 86 SER A N 1
ATOM 637 C CA . SER A 1 86 ? -14.242 6.110 24.004 1.00 93.81 86 SER A CA 1
ATOM 638 C C . SER A 1 86 ? -15.760 6.290 23.943 1.00 93.81 86 SER A C 1
ATOM 640 O O . SER A 1 86 ? -16.369 6.776 24.898 1.00 93.81 86 SER A O 1
ATOM 642 N N . ASP A 1 87 ? -16.389 5.799 22.874 1.00 94.81 87 ASP A N 1
ATOM 643 C CA . ASP A 1 87 ? -17.838 5.860 22.685 1.00 94.81 87 ASP A CA 1
ATOM 644 C C . ASP A 1 87 ? -18.588 5.108 23.788 1.00 94.81 87 ASP A C 1
ATOM 646 O O . ASP A 1 87 ? -19.580 5.608 24.322 1.00 94.81 87 ASP A O 1
ATOM 650 N N . ALA A 1 88 ? -18.102 3.927 24.181 1.00 94.00 88 ALA A N 1
ATOM 651 C CA . ALA A 1 88 ? -18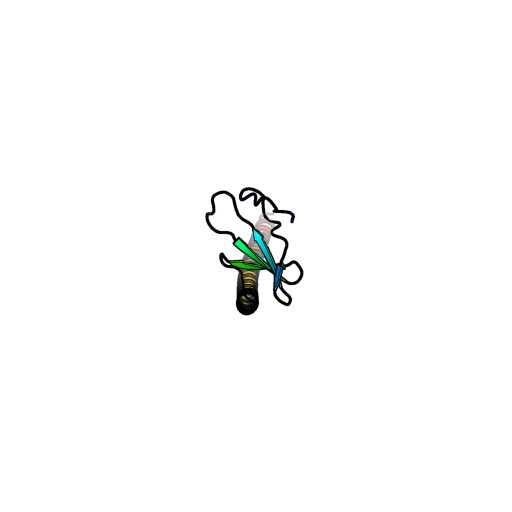.683 3.158 25.277 1.00 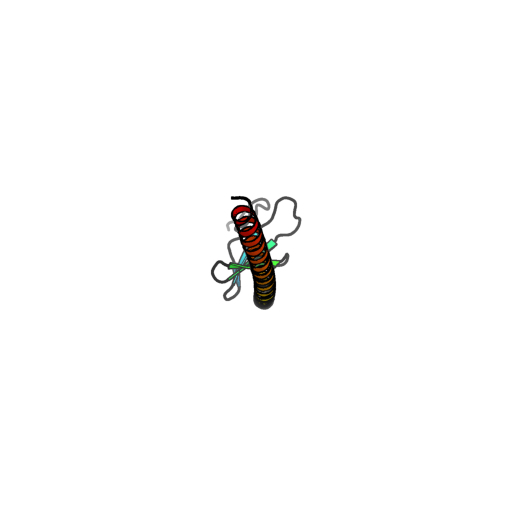94.00 88 ALA A CA 1
ATOM 652 C C . ALA A 1 88 ? -18.640 3.938 26.602 1.00 94.00 88 ALA A C 1
ATOM 654 O O . ALA A 1 88 ? -19.650 4.024 27.307 1.00 94.00 88 ALA A O 1
ATOM 655 N N . LYS A 1 89 ? -17.503 4.574 26.916 1.00 93.75 89 LYS A N 1
ATOM 656 C CA . LYS A 1 89 ? -17.363 5.431 28.105 1.00 93.75 89 LYS A CA 1
ATOM 657 C C . LYS A 1 89 ? -18.293 6.642 28.045 1.00 93.75 89 LYS A C 1
ATOM 659 O O . LYS A 1 89 ? -18.957 6.946 29.035 1.00 93.75 89 LYS A O 1
ATOM 664 N N . ALA A 1 90 ? -18.387 7.309 26.896 1.00 94.62 90 ALA A N 1
ATOM 665 C CA . ALA A 1 90 ? -19.277 8.452 26.710 1.00 94.62 90 ALA A CA 1
ATOM 666 C C . ALA A 1 90 ? -20.751 8.064 26.915 1.00 94.62 90 ALA A C 1
ATOM 668 O O . ALA A 1 90 ? -21.485 8.757 27.626 1.00 94.62 90 ALA A O 1
ATOM 669 N N . ARG A 1 91 ? -21.175 6.920 26.362 1.00 94.06 91 ARG A N 1
ATOM 670 C CA . ARG A 1 91 ? -22.529 6.373 26.550 1.00 94.06 91 ARG A CA 1
ATOM 671 C C . ARG A 1 91 ? -22.813 6.047 28.014 1.00 94.06 91 ARG A C 1
ATOM 673 O O . ARG A 1 91 ? -23.865 6.437 28.514 1.00 94.06 91 ARG A O 1
ATOM 680 N N . ALA A 1 92 ? -21.874 5.410 28.714 1.00 94.75 92 ALA A N 1
ATOM 681 C CA . ALA A 1 92 ? -22.019 5.101 30.136 1.00 94.75 92 ALA A CA 1
ATOM 682 C C . ALA A 1 92 ? -22.158 6.373 30.990 1.00 94.75 92 ALA A C 1
ATOM 684 O O . ALA A 1 92 ? -23.054 6.464 31.829 1.00 94.75 92 ALA A O 1
ATOM 685 N N . THR A 1 93 ? -21.330 7.393 30.743 1.00 95.12 93 THR A N 1
ATOM 686 C CA . THR A 1 93 ? -21.426 8.689 31.434 1.00 95.12 93 THR A CA 1
ATOM 687 C C . THR A 1 93 ? -22.759 9.379 31.154 1.00 95.12 93 THR A C 1
ATOM 689 O O . THR A 1 93 ? -23.387 9.906 32.073 1.00 95.12 93 THR A O 1
ATOM 692 N N . ARG A 1 94 ? -23.238 9.345 29.903 1.00 93.69 94 ARG A N 1
ATOM 693 C CA . ARG A 1 94 ? -24.542 9.910 29.532 1.00 93.69 94 ARG A CA 1
ATOM 694 C C . ARG A 1 94 ? -25.695 9.184 30.225 1.00 93.69 94 ARG A C 1
ATOM 696 O O . ARG A 1 94 ? -26.602 9.847 30.717 1.00 93.69 94 ARG A O 1
ATOM 703 N N . ALA A 1 95 ? -25.644 7.854 30.301 1.00 93.12 95 ALA A N 1
ATOM 704 C CA . ALA A 1 95 ? -26.647 7.053 30.998 1.00 93.12 95 ALA A CA 1
ATOM 705 C C . ALA A 1 95 ? -26.686 7.377 32.499 1.00 93.12 95 ALA A C 1
ATOM 707 O O . ALA A 1 95 ? -27.762 7.629 33.035 1.00 93.12 95 ALA A O 1
ATOM 708 N N . LYS A 1 96 ? -25.518 7.477 33.152 1.00 92.56 96 LYS A N 1
ATOM 709 C CA . LYS A 1 96 ? -25.415 7.877 34.566 1.00 92.56 96 LYS A CA 1
ATOM 710 C C . LYS A 1 96 ? -26.000 9.267 34.820 1.00 92.56 96 LYS A C 1
ATOM 712 O O . LYS A 1 96 ? -26.791 9.430 35.739 1.00 92.56 96 LYS A O 1
ATOM 717 N N . ARG A 1 97 ? -25.659 10.256 33.985 1.00 92.50 97 ARG A N 1
ATOM 718 C CA . ARG A 1 97 ? -26.219 11.617 34.090 1.00 92.50 97 ARG A CA 1
ATOM 719 C C . ARG A 1 97 ? -27.733 11.635 33.894 1.00 92.50 97 ARG A C 1
ATOM 721 O O . ARG A 1 97 ? -28.427 12.322 34.629 1.00 92.50 97 ARG A O 1
ATOM 728 N N . LYS A 1 98 ? -28.249 10.864 32.930 1.00 92.19 98 LYS A N 1
ATOM 729 C CA . LYS A 1 98 ? -29.695 10.744 32.707 1.00 92.19 98 LYS A CA 1
ATOM 730 C C . LYS A 1 98 ? -30.402 10.173 33.940 1.00 92.19 98 LYS A C 1
ATOM 732 O O . LYS A 1 98 ? -31.413 10.730 34.340 1.00 92.19 98 LYS A O 1
ATOM 737 N N . ALA A 1 99 ? -29.851 9.114 34.537 1.00 87.62 99 ALA A N 1
ATOM 738 C CA . ALA A 1 99 ? -30.400 8.494 35.743 1.00 87.62 99 ALA A CA 1
ATOM 739 C C . ALA A 1 99 ? -30.368 9.438 36.959 1.00 87.62 99 ALA A C 1
ATOM 741 O O . ALA A 1 99 ? -31.356 9.535 37.682 1.00 87.62 99 ALA A O 1
ATOM 742 N N . ALA A 1 100 ? -29.266 10.172 37.153 1.00 87.00 100 ALA A N 1
ATOM 743 C CA . ALA A 1 100 ? -29.154 11.162 38.223 1.00 87.00 100 ALA A CA 1
ATOM 744 C C . ALA A 1 100 ? -30.216 12.264 38.081 1.00 87.00 100 ALA A C 1
ATOM 746 O O . ALA A 1 100 ? -30.949 12.523 39.029 1.00 87.00 100 ALA A O 1
ATOM 747 N N . ASN A 1 101 ? -30.364 12.837 36.881 1.00 85.62 1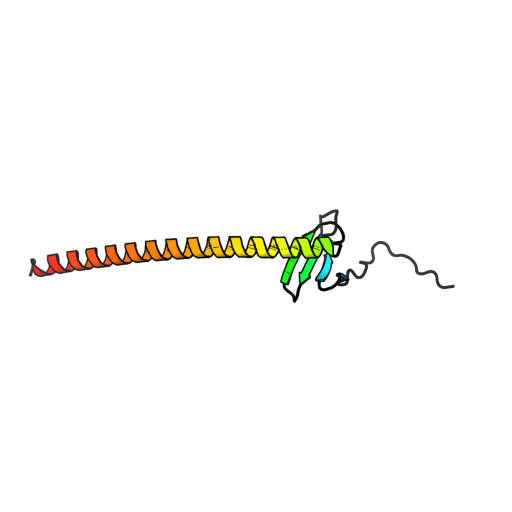01 ASN A N 1
ATOM 748 C CA . ASN A 1 101 ? -31.339 13.899 36.627 1.00 85.62 101 ASN A CA 1
ATOM 749 C C . ASN A 1 101 ? -32.798 13.430 36.769 1.00 85.62 101 ASN A C 1
ATOM 751 O O . ASN A 1 101 ? -33.647 14.221 37.164 1.00 85.62 101 ASN A O 1
ATOM 755 N N . SER A 1 102 ? -33.115 12.171 36.442 1.00 78.38 102 SER A N 1
ATOM 756 C CA . SER A 1 102 ? -34.473 11.644 36.645 1.00 78.38 102 SER A CA 1
ATOM 757 C C . SER A 1 102 ? -34.817 11.427 38.118 1.00 78.38 102 SER A C 1
ATOM 759 O O . SER A 1 102 ? -35.974 11.599 38.477 1.00 78.38 102 SER A O 1
ATOM 761 N N . GLY A 1 103 ? -33.839 11.087 38.966 1.00 69.81 103 GLY A N 1
ATOM 762 C CA . GLY A 1 103 ? -34.064 10.942 40.408 1.00 69.81 103 GLY A CA 1
ATOM 763 C C . GLY A 1 103 ? -34.357 12.282 41.084 1.00 69.81 103 GLY A C 1
ATOM 764 O O . GLY A 1 103 ? -35.314 12.396 41.839 1.00 69.81 103 GLY A O 1
ATOM 765 N N . THR A 1 104 ? -33.617 13.336 40.720 1.00 66.38 104 THR A N 1
ATOM 766 C CA . THR A 1 104 ? -33.832 14.684 41.282 1.00 66.38 104 THR A CA 1
ATOM 767 C C . THR A 1 104 ? -35.181 15.291 40.883 1.00 66.38 104 THR A C 1
ATOM 769 O O . THR A 1 104 ? -35.726 16.106 41.616 1.00 66.38 104 THR A O 1
ATOM 772 N N . ALA A 1 105 ? -35.740 14.899 39.733 1.00 61.66 105 ALA A N 1
ATOM 773 C CA . ALA A 1 105 ? -37.062 15.345 39.291 1.00 61.66 105 ALA A CA 1
ATOM 774 C C . ALA A 1 105 ? -38.223 14.643 40.022 1.00 61.66 105 ALA A C 1
ATOM 776 O O . ALA A 1 105 ? -39.337 15.154 40.000 1.00 61.66 105 ALA A O 1
ATOM 777 N N . GLN A 1 106 ? -37.977 13.485 40.646 1.00 58.94 106 GLN A N 1
ATOM 778 C CA . GLN A 1 106 ? -38.990 12.727 41.391 1.00 58.94 106 GLN A CA 1
ATOM 779 C C . GLN A 1 106 ? -39.088 13.138 42.868 1.00 58.94 106 GLN A C 1
ATOM 781 O O . GLN A 1 106 ? -40.146 12.966 43.454 1.00 58.94 106 GLN A O 1
ATOM 786 N N . GLU A 1 107 ? -38.028 13.698 43.460 1.00 55.12 107 GLU A N 1
ATOM 787 C CA . GLU A 1 107 ? -38.039 14.235 44.837 1.00 55.12 107 GLU A CA 1
ATOM 788 C C . GLU A 1 107 ? -38.571 15.677 44.939 1.00 55.12 107 GLU A C 1
ATOM 790 O O . GLU A 1 107 ? -38.829 16.160 46.037 1.00 55.12 107 GLU A O 1
ATOM 795 N N . ALA A 1 108 ? -38.724 16.378 43.811 1.00 53.56 108 ALA A N 1
ATOM 796 C CA . ALA A 1 108 ? -39.176 17.772 43.754 1.00 53.56 108 ALA A CA 1
ATOM 797 C C . ALA A 1 108 ? -40.661 17.939 43.354 1.00 53.56 108 ALA A C 1
ATOM 799 O O . ALA A 1 108 ? -41.087 19.064 43.085 1.00 53.56 108 ALA A O 1
ATOM 800 N N . ALA A 1 109 ? -41.420 16.839 43.280 1.00 47.62 109 ALA A N 1
ATOM 801 C CA . ALA A 1 109 ? -42.848 16.782 42.950 1.00 47.62 109 ALA A CA 1
ATOM 802 C C . ALA A 1 109 ? -43.643 16.205 44.127 1.00 47.62 109 ALA A C 1
ATOM 804 O O . ALA A 1 109 ? -44.777 16.686 44.345 1.00 47.62 109 ALA A O 1
#